Protein AF-A0A2V6RRJ6-F1 (afdb_monomer_lite)

Foldseek 3Di:
DVLVVCCVVVNPLVSVLVVLCVLVVVLVCCCVVVVDDQDPVSVVSNVVSVVVSVVSVVVVVD

Sequence (62 aa):
MLYVRAVHVLGASQTSFFFVLVPVFGTLLAAIVLDERVSAVQGAGIAAVAVAMMLATFRRRD

Structure (mmCIF, N/CA/C/O backbone):
data_AF-A0A2V6RRJ6-F1
#
_entry.id   AF-A0A2V6RRJ6-F1
#
loop_
_atom_site.group_PDB
_atom_site.id
_atom_site.type_symbol
_atom_site.label_atom_id
_atom_site.label_alt_id
_atom_site.label_comp_id
_atom_site.label_asym_id
_atom_site.label_entity_id
_atom_site.label_seq_id
_atom_site.pdbx_PDB_ins_code
_atom_site.Cartn_x
_atom_site.Cartn_y
_atom_site.Cartn_z
_atom_site.occupancy
_atom_site.B_iso_or_equiv
_atom_site.auth_seq_id
_atom_site.auth_comp_id
_atom_site.auth_asym_id
_atom_site.auth_atom_id
_atom_site.pdbx_PDB_model_num
ATOM 1 N N . MET A 1 1 ? -13.831 13.714 -2.390 1.00 73.69 1 MET A N 1
ATOM 2 C CA . M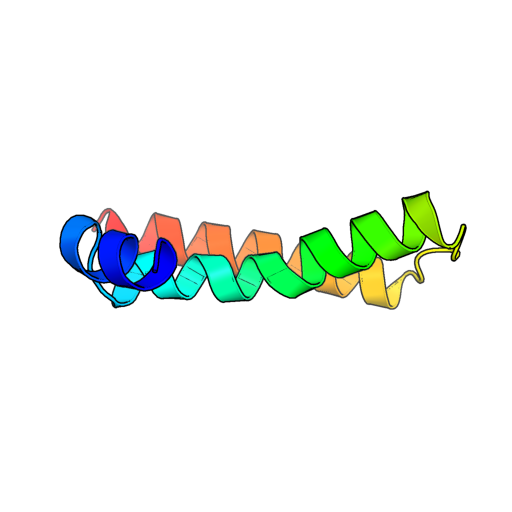ET A 1 1 ? -15.253 13.556 -1.998 1.00 73.69 1 MET A CA 1
ATOM 3 C C . MET A 1 1 ? -15.584 12.147 -1.497 1.00 73.69 1 MET A C 1
ATOM 5 O O . MET A 1 1 ? -16.115 12.037 -0.401 1.00 73.69 1 MET A O 1
ATOM 9 N N . LEU A 1 2 ? -15.231 11.073 -2.221 1.00 86.06 2 LEU A N 1
ATOM 10 C CA . LEU A 1 2 ? -15.520 9.688 -1.797 1.00 86.06 2 LEU A CA 1
ATOM 11 C C . LEU A 1 2 ? -14.867 9.291 -0.460 1.00 86.06 2 LEU A C 1
ATOM 13 O O . LEU A 1 2 ? -15.545 8.728 0.390 1.00 86.06 2 LEU A O 1
ATOM 17 N N . TYR A 1 3 ? -13.599 9.658 -0.235 1.00 84.25 3 TYR A N 1
ATOM 18 C CA . TYR A 1 3 ? -12.910 9.390 1.037 1.00 84.25 3 TYR A CA 1
ATOM 19 C C . TYR A 1 3 ? -13.626 10.030 2.236 1.00 84.25 3 TYR A C 1
ATOM 21 O O . TYR A 1 3 ? -13.890 9.363 3.226 1.00 84.25 3 TYR A O 1
ATOM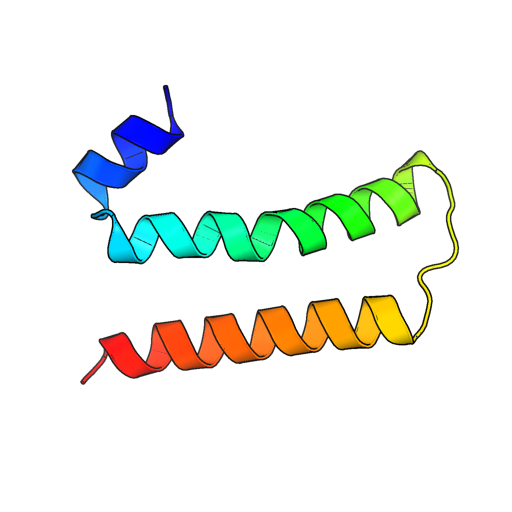 29 N N . VAL A 1 4 ? -14.021 11.302 2.125 1.00 88.75 4 VAL A N 1
ATOM 30 C CA . VAL A 1 4 ? -14.749 12.012 3.194 1.00 88.75 4 VAL A CA 1
ATOM 31 C C . VAL A 1 4 ? -16.099 11.346 3.482 1.00 88.75 4 VAL A C 1
ATOM 33 O O . VAL A 1 4 ? -16.455 11.164 4.642 1.00 88.75 4 VAL A O 1
ATOM 36 N N . ARG A 1 5 ? -16.829 10.896 2.450 1.00 88.50 5 ARG A N 1
ATOM 37 C CA . ARG A 1 5 ? -18.039 10.081 2.658 1.00 88.50 5 ARG A CA 1
ATOM 38 C C . ARG A 1 5 ? -17.736 8.759 3.361 1.00 88.50 5 ARG A C 1
ATOM 40 O O . ARG A 1 5 ? -18.477 8.389 4.263 1.00 88.50 5 ARG A O 1
ATOM 47 N N . ALA A 1 6 ? -16.669 8.066 2.973 1.00 85.62 6 ALA A N 1
ATOM 48 C CA . ALA A 1 6 ? -16.261 6.825 3.623 1.00 85.62 6 ALA A CA 1
ATOM 49 C C . ALA A 1 6 ? -15.932 7.053 5.108 1.00 85.62 6 ALA A C 1
ATOM 51 O O . ALA A 1 6 ? -16.381 6.271 5.936 1.00 85.62 6 ALA A O 1
ATOM 52 N N . VAL A 1 7 ? -15.286 8.172 5.463 1.00 88.31 7 VAL A N 1
ATOM 53 C CA . VAL A 1 7 ? -15.067 8.574 6.865 1.00 88.31 7 VAL A CA 1
ATOM 54 C C . VAL A 1 7 ? -16.386 8.738 7.621 1.00 88.31 7 VAL A C 1
ATOM 56 O O . VAL A 1 7 ? -16.486 8.276 8.754 1.00 88.31 7 VAL A O 1
ATOM 59 N N . HIS A 1 8 ? -17.404 9.347 7.008 1.00 88.38 8 HIS A N 1
ATOM 60 C CA . HIS A 1 8 ? -18.717 9.504 7.641 1.00 88.38 8 HIS A CA 1
ATOM 61 C C . HIS A 1 8 ? -19.482 8.183 7.817 1.00 88.38 8 HIS A C 1
ATOM 63 O O . HIS A 1 8 ? -20.250 8.067 8.766 1.00 88.38 8 HIS A O 1
ATOM 69 N N . VAL A 1 9 ? -19.287 7.199 6.931 1.00 89.56 9 VAL A N 1
ATOM 70 C CA . VAL A 1 9 ? -20.007 5.909 6.968 1.00 89.56 9 VAL A CA 1
ATOM 71 C C . VAL A 1 9 ? -19.276 4.854 7.809 1.00 89.56 9 VAL A C 1
ATOM 73 O O . VAL A 1 9 ? -19.908 4.128 8.567 1.00 89.56 9 VAL A O 1
ATOM 76 N N . LEU A 1 10 ? -17.951 4.756 7.680 1.00 84.19 10 LEU A N 1
ATOM 77 C CA . LEU A 1 10 ? -17.109 3.721 8.302 1.00 84.19 10 LEU A CA 1
ATOM 78 C C . LEU A 1 10 ? -16.375 4.221 9.557 1.00 84.19 10 LEU A C 1
ATOM 80 O O . LEU A 1 10 ? -15.819 3.425 10.314 1.00 84.19 10 LEU A O 1
ATOM 84 N N . GLY A 1 11 ? -16.344 5.537 9.779 1.00 85.50 11 GLY A N 1
ATOM 85 C CA . GLY A 1 11 ? -15.564 6.177 10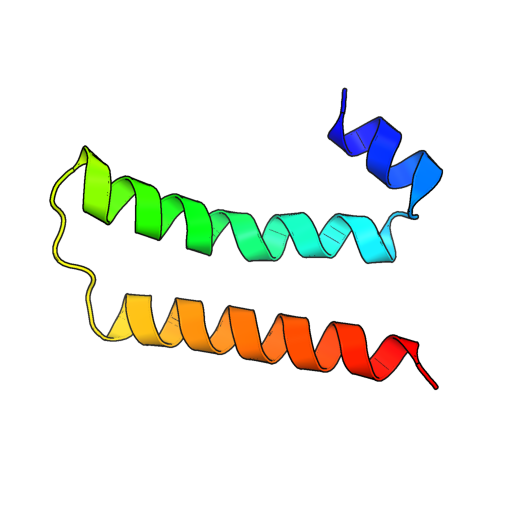.833 1.00 85.50 11 GLY A CA 1
ATOM 86 C C . GLY A 1 11 ? -14.100 6.399 10.439 1.00 85.50 11 GLY A C 1
ATOM 87 O O . GLY A 1 11 ? -13.487 5.623 9.698 1.00 85.50 11 GLY A O 1
ATOM 88 N N . ALA A 1 12 ? -13.497 7.464 10.976 1.00 82.56 12 ALA A N 1
ATOM 89 C CA . ALA A 1 12 ? -12.121 7.871 10.663 1.00 82.56 12 ALA A CA 1
ATOM 90 C C . ALA A 1 12 ? -11.093 6.749 10.881 1.00 82.56 12 ALA A C 1
ATOM 92 O O . ALA A 1 12 ? -10.195 6.561 10.067 1.00 82.56 12 ALA A O 1
ATOM 93 N N . SER A 1 13 ? -11.276 5.960 11.940 1.00 80.56 13 SER A N 1
ATOM 94 C CA . SER A 1 13 ? -10.350 4.896 12.332 1.00 80.56 13 SER A CA 1
ATOM 95 C C . SER A 1 13 ? -10.354 3.678 11.396 1.00 80.56 13 SER A C 1
ATOM 97 O O . SER A 1 13 ? -9.337 3.001 11.299 1.00 80.56 13 SER A O 1
ATOM 99 N N . GLN A 1 14 ? -11.466 3.371 10.719 1.00 80.50 14 GLN A N 1
ATOM 100 C CA . GLN A 1 14 ? -11.483 2.326 9.684 1.00 80.50 14 GLN A CA 1
ATOM 101 C C . GLN A 1 14 ? -10.964 2.877 8.357 1.00 80.50 14 GLN A C 1
ATOM 103 O O . GLN A 1 14 ? -10.225 2.222 7.628 1.00 80.50 14 GLN A O 1
ATOM 108 N N . THR A 1 15 ? -11.326 4.123 8.055 1.00 85.88 15 THR A N 1
ATOM 109 C CA . THR A 1 15 ? -11.005 4.736 6.765 1.00 85.88 15 THR A CA 1
ATOM 110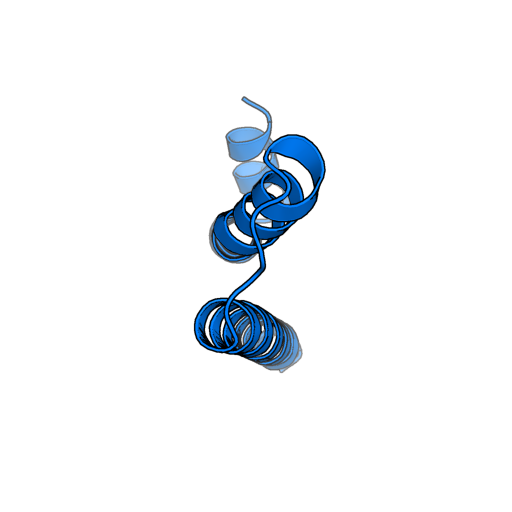 C C . THR A 1 15 ? -9.510 5.051 6.632 1.00 85.88 15 THR A C 1
ATOM 112 O O . THR A 1 15 ? -8.968 5.027 5.530 1.00 85.88 15 THR A O 1
ATOM 115 N N . SER A 1 16 ? -8.800 5.263 7.745 1.00 82.62 16 SER A N 1
ATOM 116 C CA . SER A 1 16 ? -7.346 5.453 7.740 1.00 82.62 16 SER A CA 1
ATOM 117 C C . SER A 1 16 ? -6.568 4.232 7.237 1.00 82.62 16 SER A C 1
ATOM 119 O O . SER A 1 16 ? -5.452 4.396 6.754 1.00 82.62 16 SER A O 1
ATOM 121 N N . PHE A 1 17 ? -7.132 3.017 7.275 1.00 80.19 17 PHE A N 1
ATOM 122 C CA . PHE A 1 17 ? -6.452 1.835 6.726 1.00 80.19 17 PHE A CA 1
ATOM 123 C C . PHE A 1 17 ? -6.290 1.883 5.209 1.00 80.19 17 PHE A C 1
ATOM 125 O O . PHE A 1 17 ? -5.311 1.348 4.692 1.00 80.19 17 PHE A O 1
ATOM 132 N N . PHE A 1 18 ? -7.169 2.591 4.493 1.00 83.38 18 PHE A N 1
ATOM 133 C CA . PHE A 1 18 ? -7.021 2.773 3.048 1.00 83.38 18 PHE A CA 1
ATOM 134 C C . PHE A 1 18 ? -5.724 3.501 2.683 1.00 83.38 18 PHE A C 1
ATOM 136 O O . PHE A 1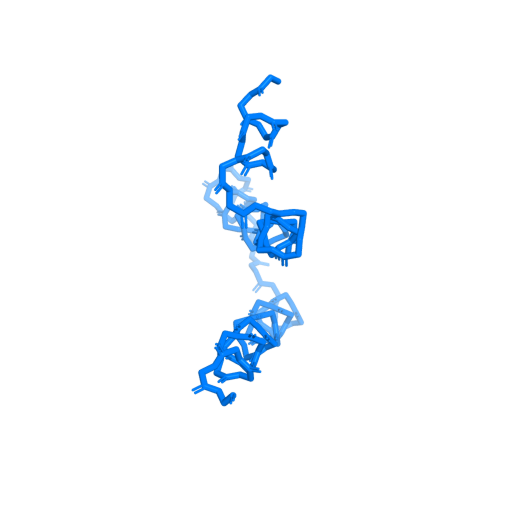 18 ? -5.153 3.222 1.632 1.00 83.38 18 PHE A O 1
ATOM 143 N N . PHE A 1 19 ? -5.211 4.374 3.557 1.00 83.69 19 PHE A N 1
ATOM 144 C CA . PHE A 1 19 ? -3.925 5.036 3.328 1.00 83.69 19 PHE A CA 1
ATOM 145 C C . PHE A 1 19 ? -2.747 4.064 3.350 1.00 83.69 19 PHE A C 1
ATOM 147 O O . PHE A 1 19 ? -1.782 4.262 2.618 1.00 83.69 19 PHE A O 1
ATOM 154 N N . VAL A 1 20 ? -2.834 2.988 4.133 1.00 83.19 20 VAL A N 1
ATOM 155 C CA . VAL A 1 20 ? -1.775 1.975 4.212 1.00 83.19 20 VAL A CA 1
ATOM 156 C C . VAL A 1 20 ? -1.703 1.153 2.915 1.00 83.19 20 VAL A C 1
ATOM 158 O O . VAL A 1 20 ? -0.629 0.711 2.522 1.00 83.19 20 VAL A O 1
ATOM 161 N N . LEU A 1 21 ? -2.818 1.015 2.188 1.00 84.31 21 LEU A N 1
ATOM 162 C CA . LEU A 1 21 ? -2.867 0.344 0.881 1.00 84.31 21 LEU A CA 1
ATOM 163 C C . LEU A 1 21 ? -2.308 1.187 -0.277 1.00 84.31 21 LEU A C 1
ATOM 165 O O . LEU A 1 21 ? -1.929 0.621 -1.301 1.00 84.31 21 LEU A O 1
ATOM 169 N N . VAL A 1 22 ? -2.232 2.516 -0.142 1.00 88.19 22 VAL A N 1
ATOM 170 C CA . VAL A 1 22 ? -1.714 3.418 -1.191 1.00 88.19 22 VAL A CA 1
ATOM 171 C C . VAL A 1 22 ? -0.336 2.989 -1.720 1.00 88.19 22 VAL A C 1
ATOM 173 O O . VAL A 1 22 ? -0.215 2.821 -2.934 1.00 88.19 22 VAL A O 1
ATOM 176 N N . PRO A 1 23 ? 0.694 2.755 -0.882 1.00 84.12 23 PRO A N 1
ATOM 177 C CA . PRO A 1 23 ? 2.003 2.312 -1.369 1.00 84.12 23 PRO A CA 1
ATOM 178 C C . PRO A 1 23 ? 1.976 0.923 -2.023 1.00 84.12 23 PRO A C 1
ATOM 180 O O . PRO A 1 23 ? 2.763 0.672 -2.935 1.00 84.12 23 PRO A O 1
ATOM 183 N N . VAL A 1 24 ? 1.065 0.033 -1.613 1.00 86.12 24 VAL A N 1
ATOM 184 C CA . VAL A 1 24 ? 0.912 -1.298 -2.226 1.00 86.12 24 VAL A CA 1
ATOM 185 C C . VAL A 1 24 ? 0.420 -1.158 -3.662 1.00 86.12 24 VAL A C 1
ATOM 187 O O . VAL A 1 24 ? 1.057 -1.664 -4.583 1.00 86.12 24 VAL A O 1
ATOM 190 N N . PHE A 1 25 ? -0.668 -0.411 -3.868 1.00 88.12 25 PHE A N 1
ATOM 191 C CA . PHE A 1 25 ? -1.179 -0.149 -5.213 1.00 88.12 25 PHE A CA 1
ATOM 192 C C . PHE A 1 25 ? -0.204 0.676 -6.050 1.00 88.12 25 PHE A C 1
ATOM 194 O O . PHE A 1 25 ? -0.050 0.390 -7.230 1.00 88.12 25 PHE A O 1
ATOM 201 N N . GLY A 1 26 ? 0.492 1.645 -5.449 1.00 88.00 26 GLY A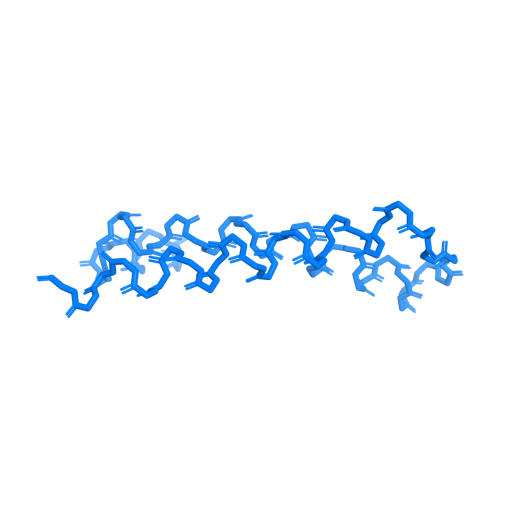 N 1
ATOM 202 C CA . GLY A 1 26 ? 1.525 2.423 -6.131 1.00 88.00 26 GLY A CA 1
ATOM 203 C C . GLY A 1 26 ? 2.668 1.550 -6.649 1.00 88.00 26 GLY A C 1
ATOM 204 O O . GLY A 1 26 ? 3.048 1.675 -7.806 1.00 88.00 26 GLY A O 1
ATOM 205 N N . THR A 1 27 ? 3.158 0.613 -5.832 1.00 86.75 27 THR A N 1
ATOM 206 C CA . THR A 1 27 ? 4.229 -0.316 -6.233 1.00 86.75 27 THR A CA 1
ATOM 207 C C . THR A 1 27 ? 3.750 -1.308 -7.294 1.00 86.75 27 THR A C 1
ATOM 209 O O . THR A 1 27 ? 4.469 -1.570 -8.253 1.00 86.75 27 THR A O 1
ATOM 212 N N . LEU A 1 28 ? 2.523 -1.827 -7.168 1.00 86.50 28 LEU A N 1
ATOM 213 C CA . LEU A 1 28 ? 1.919 -2.696 -8.185 1.00 86.50 28 LEU A CA 1
ATOM 214 C C . LEU A 1 28 ? 1.754 -1.972 -9.525 1.00 86.50 28 LEU A C 1
ATOM 216 O O . LEU A 1 28 ? 2.096 -2.525 -10.566 1.00 86.50 28 LEU A O 1
ATOM 220 N N . LEU A 1 29 ? 1.260 -0.731 -9.507 1.00 87.50 29 LEU A N 1
ATOM 221 C CA . LEU A 1 29 ? 1.144 0.074 -10.718 1.00 87.50 29 LEU A CA 1
ATOM 222 C C . LEU A 1 29 ? 2.511 0.419 -11.303 1.00 87.50 29 LEU A C 1
ATOM 224 O O . LEU A 1 29 ? 2.649 0.358 -12.516 1.00 87.50 29 LEU A O 1
ATOM 228 N N . ALA A 1 30 ? 3.514 0.741 -10.486 1.00 86.81 30 ALA A N 1
ATOM 229 C CA . ALA A 1 30 ? 4.873 0.985 -10.971 1.00 86.81 30 ALA A CA 1
ATOM 230 C C . ALA A 1 30 ? 5.449 -0.261 -11.664 1.00 86.81 30 ALA A C 1
ATOM 232 O O . ALA A 1 30 ? 5.964 -0.163 -12.774 1.00 86.81 30 ALA A O 1
ATOM 233 N N . ALA A 1 31 ? 5.261 -1.442 -11.073 1.00 86.50 31 ALA A N 1
ATOM 234 C CA . ALA A 1 31 ? 5.685 -2.702 -11.673 1.00 86.50 31 ALA A CA 1
ATOM 235 C C . ALA A 1 31 ? 4.981 -2.995 -13.010 1.00 86.50 31 ALA A C 1
ATOM 237 O O . ALA A 1 31 ? 5.613 -3.487 -13.935 1.00 86.50 31 ALA A O 1
ATOM 238 N N . ILE A 1 32 ? 3.680 -2.695 -13.126 1.00 89.44 32 ILE A N 1
ATOM 239 C CA . ILE A 1 32 ? 2.883 -2.998 -14.330 1.00 89.44 32 ILE A CA 1
ATOM 240 C C . ILE A 1 32 ? 3.056 -1.937 -15.427 1.00 89.44 32 ILE A C 1
ATOM 242 O O . ILE A 1 32 ? 3.132 -2.275 -16.604 1.00 89.44 32 ILE A O 1
ATOM 246 N N . VAL A 1 33 ? 3.052 -0.653 -15.063 1.00 92.19 33 VAL A N 1
ATOM 247 C CA . VAL A 1 33 ? 3.030 0.474 -16.012 1.00 92.19 33 VAL A CA 1
ATOM 248 C C . VAL A 1 33 ? 4.438 0.900 -16.409 1.00 92.19 33 VAL A C 1
ATOM 250 O O . VAL A 1 33 ? 4.650 1.282 -17.557 1.00 92.19 33 VAL A O 1
ATOM 253 N N . LEU A 1 34 ? 5.386 0.857 -15.470 1.00 86.81 34 LEU A N 1
ATOM 254 C CA . LEU A 1 34 ? 6.760 1.318 -15.676 1.00 86.81 34 LEU A CA 1
ATOM 255 C C . LEU A 1 34 ? 7.740 0.160 -15.939 1.00 86.81 34 LEU A C 1
ATOM 257 O O . LEU A 1 34 ? 8.908 0.418 -16.212 1.00 86.81 34 LEU A O 1
ATOM 261 N N . ASP A 1 35 ? 7.263 -1.092 -15.865 1.00 82.50 35 ASP A N 1
ATOM 262 C CA . ASP A 1 35 ? 8.057 -2.332 -15.955 1.00 82.50 35 ASP A CA 1
ATOM 263 C C . ASP A 1 35 ? 9.234 -2.361 -14.956 1.00 82.50 35 ASP A C 1
ATOM 265 O O . ASP A 1 35 ? 10.276 -2.987 -15.167 1.00 82.50 35 ASP A O 1
ATOM 269 N N . GLU A 1 36 ? 9.088 -1.647 -13.834 1.00 81.88 36 GLU A N 1
ATOM 270 C CA . GLU A 1 36 ? 10.114 -1.610 -12.801 1.00 81.88 36 GLU A CA 1
ATOM 271 C C . GLU A 1 36 ? 10.196 -2.954 -12.078 1.00 81.88 36 GLU A C 1
ATOM 273 O O . GLU A 1 36 ? 9.209 -3.513 -11.590 1.00 81.88 36 GLU A O 1
ATOM 278 N N . ARG A 1 37 ? 11.423 -3.464 -11.946 1.00 81.25 37 ARG A N 1
ATOM 279 C CA . ARG A 1 37 ? 11.686 -4.664 -11.155 1.00 81.25 37 ARG A CA 1
ATOM 280 C C . ARG A 1 37 ? 11.479 -4.349 -9.683 1.00 81.25 37 ARG A C 1
ATOM 282 O O . ARG A 1 37 ? 12.300 -3.671 -9.067 1.00 81.25 37 ARG A O 1
ATOM 289 N N . VAL A 1 38 ? 10.407 -4.900 -9.120 1.00 80.12 38 VAL A N 1
ATOM 290 C CA . VAL A 1 38 ? 10.112 -4.779 -7.693 1.00 80.12 38 VAL A CA 1
ATOM 291 C C . VAL A 1 38 ? 11.277 -5.350 -6.888 1.00 80.12 38 VAL A C 1
ATOM 293 O O . VAL A 1 38 ? 11.589 -6.541 -6.962 1.00 80.12 38 VAL A O 1
ATOM 296 N N . SER A 1 39 ? 11.941 -4.487 -6.123 1.00 84.44 39 SER A N 1
ATOM 297 C CA . SER A 1 39 ? 13.056 -4.885 -5.263 1.00 84.44 39 SER A CA 1
ATOM 298 C C . SER A 1 39 ? 12.564 -5.774 -4.117 1.00 84.44 39 SER A C 1
ATOM 300 O O . SER A 1 39 ? 11.447 -5.610 -3.622 1.00 84.44 39 SER A O 1
ATOM 302 N N . ALA A 1 40 ? 13.426 -6.662 -3.611 1.00 83.75 40 ALA A N 1
ATOM 303 C CA . ALA A 1 40 ? 13.139 -7.459 -2.414 1.00 83.75 40 ALA A CA 1
ATOM 304 C C . ALA A 1 40 ? 12.722 -6.584 -1.212 1.00 83.75 40 ALA A C 1
ATOM 306 O O . ALA A 1 40 ? 11.879 -6.987 -0.412 1.00 83.75 40 ALA A O 1
ATOM 307 N N . VAL A 1 41 ? 13.248 -5.357 -1.123 1.00 85.50 41 VAL A N 1
ATOM 308 C CA . VAL A 1 41 ? 12.880 -4.378 -0.086 1.00 85.50 41 VAL A CA 1
ATOM 309 C C . VAL A 1 41 ? 11.439 -3.885 -0.259 1.00 85.50 41 VAL A C 1
ATOM 311 O O . VAL A 1 41 ? 10.705 -3.777 0.721 1.00 85.50 41 VAL A O 1
ATOM 314 N N . GLN A 1 42 ? 10.999 -3.635 -1.495 1.00 83.31 42 GLN A N 1
ATOM 315 C CA . GLN A 1 42 ? 9.608 -3.268 -1.784 1.00 83.31 42 GLN A CA 1
ATOM 316 C C . GLN A 1 42 ? 8.659 -4.433 -1.485 1.00 83.31 42 GLN A C 1
ATOM 318 O O . GLN A 1 42 ? 7.620 -4.228 -0.861 1.00 83.31 42 GLN A O 1
ATOM 323 N N . GLY A 1 43 ? 9.046 -5.662 -1.845 1.00 84.00 43 GLY A N 1
ATOM 324 C CA . GLY A 1 43 ? 8.298 -6.870 -1.486 1.00 84.00 43 GLY A CA 1
ATOM 325 C C . GLY A 1 43 ? 8.137 -7.033 0.031 1.00 84.00 43 GLY A C 1
ATOM 326 O O . GLY A 1 43 ? 7.030 -7.273 0.513 1.00 84.00 43 GLY A O 1
ATOM 327 N N . ALA A 1 44 ? 9.212 -6.818 0.797 1.00 87.25 44 ALA A N 1
ATOM 328 C CA . ALA A 1 44 ? 9.169 -6.832 2.260 1.00 87.25 44 ALA A CA 1
ATOM 329 C C . ALA A 1 44 ? 8.262 -5.727 2.829 1.00 87.25 44 ALA A C 1
ATOM 331 O O . ALA A 1 44 ? 7.504 -5.978 3.765 1.00 87.25 44 ALA A O 1
ATOM 332 N N . GLY A 1 45 ? 8.280 -4.528 2.237 1.00 85.62 45 GLY A N 1
ATOM 333 C CA . GLY A 1 45 ? 7.385 -3.429 2.606 1.00 85.62 45 GLY A CA 1
ATOM 334 C C . GLY A 1 45 ? 5.906 -3.758 2.374 1.00 85.62 45 GLY A C 1
ATOM 335 O O . GLY A 1 45 ? 5.080 -3.530 3.257 1.00 85.62 45 GLY A O 1
ATOM 336 N N . ILE A 1 46 ? 5.573 -4.362 1.228 1.00 86.31 46 ILE A N 1
ATOM 337 C CA . ILE A 1 46 ? 4.208 -4.816 0.917 1.00 86.31 46 ILE A CA 1
ATOM 338 C C . ILE A 1 46 ? 3.755 -5.885 1.921 1.00 86.31 46 ILE A C 1
ATOM 340 O O . ILE A 1 46 ? 2.649 -5.797 2.458 1.00 86.31 46 ILE A O 1
ATOM 344 N N . ALA A 1 47 ? 4.612 -6.865 2.218 1.00 87.31 47 ALA A N 1
ATOM 345 C CA . ALA A 1 47 ? 4.313 -7.902 3.201 1.00 87.31 47 ALA A CA 1
ATOM 346 C C . ALA A 1 47 ? 4.104 -7.316 4.609 1.00 87.31 47 ALA A C 1
ATOM 348 O O . ALA A 1 47 ? 3.138 -7.669 5.284 1.00 87.31 47 ALA A O 1
ATOM 349 N N . ALA A 1 48 ? 4.951 -6.374 5.032 1.00 88.69 48 ALA A N 1
ATOM 350 C CA . ALA A 1 48 ? 4.821 -5.698 6.320 1.00 88.69 48 ALA A CA 1
ATOM 351 C C . ALA A 1 48 ? 3.498 -4.924 6.433 1.00 88.69 48 ALA A C 1
ATOM 353 O O . ALA A 1 48 ? 2.822 -5.007 7.459 1.00 88.69 48 ALA A O 1
ATOM 354 N N . VAL A 1 49 ? 3.089 -4.229 5.367 1.00 85.94 49 VAL A N 1
ATOM 355 C CA . VAL A 1 49 ? 1.783 -3.560 5.289 1.00 85.94 49 VAL A CA 1
ATOM 356 C C . VAL A 1 49 ? 0.636 -4.563 5.412 1.00 85.94 49 VAL A C 1
ATOM 358 O O . VAL A 1 49 ? -0.286 -4.330 6.195 1.00 85.94 49 VAL A O 1
ATOM 361 N N . ALA A 1 50 ? 0.691 -5.685 4.690 1.00 85.00 50 ALA A N 1
ATOM 362 C CA . ALA A 1 50 ? -0.343 -6.715 4.759 1.00 85.00 50 ALA A CA 1
ATOM 363 C C . ALA A 1 50 ? -0.485 -7.281 6.183 1.00 85.00 50 ALA A C 1
ATOM 365 O O . ALA A 1 50 ? -1.600 -7.382 6.697 1.00 85.00 50 ALA A O 1
ATOM 366 N N . VAL A 1 51 ? 0.637 -7.566 6.853 1.00 87.31 51 VAL A N 1
ATOM 367 C CA . VAL A 1 51 ? 0.662 -8.033 8.249 1.00 87.31 51 VAL A CA 1
ATOM 368 C C . VAL A 1 51 ? 0.112 -6.971 9.202 1.00 87.31 51 VAL A C 1
ATOM 370 O O . VAL A 1 51 ? -0.735 -7.281 10.041 1.00 87.31 51 VAL A O 1
ATOM 373 N N . ALA A 1 52 ? 0.537 -5.713 9.064 1.00 84.81 52 ALA A N 1
ATOM 374 C CA . ALA A 1 52 ? 0.040 -4.614 9.889 1.00 84.81 52 ALA A CA 1
ATOM 375 C C . ALA A 1 52 ? -1.481 -4.447 9.747 1.00 84.81 52 ALA A C 1
ATOM 377 O O . ALA A 1 52 ? -2.186 -4.294 10.744 1.00 84.81 52 ALA A O 1
ATOM 378 N N . MET A 1 53 ? -1.999 -4.532 8.520 1.00 83.19 53 MET A N 1
ATOM 379 C CA . MET A 1 53 ? -3.429 -4.419 8.238 1.00 83.19 53 MET A CA 1
ATOM 380 C C . MET A 1 53 ? -4.217 -5.612 8.790 1.00 83.19 53 MET A C 1
ATOM 382 O O . MET A 1 53 ? -5.298 -5.430 9.354 1.00 83.19 53 MET A O 1
ATOM 386 N N . MET A 1 54 ? -3.653 -6.819 8.695 1.00 83.12 54 MET A N 1
ATOM 387 C CA . MET A 1 54 ? -4.210 -8.031 9.290 1.00 83.12 54 MET A CA 1
ATOM 388 C C . MET A 1 54 ? -4.336 -7.868 10.811 1.00 83.12 54 MET A C 1
ATOM 390 O O . MET A 1 54 ? -5.446 -7.926 11.338 1.00 83.12 54 MET A O 1
ATOM 394 N N . LEU A 1 55 ? -3.240 -7.543 11.505 1.00 84.44 55 LEU A N 1
ATOM 395 C CA . LEU A 1 55 ? -3.228 -7.292 12.953 1.00 84.44 55 LEU A CA 1
ATOM 396 C C . LEU A 1 55 ? -4.221 -6.201 13.363 1.00 84.44 55 LEU A C 1
ATOM 398 O O . LEU A 1 55 ? -4.960 -6.356 14.336 1.00 84.44 55 LEU A O 1
ATOM 402 N N . ALA A 1 56 ? -4.268 -5.103 12.612 1.00 79.56 56 ALA A N 1
ATOM 403 C CA . ALA A 1 56 ? -5.148 -3.990 12.921 1.00 79.56 56 ALA A CA 1
ATOM 404 C C . ALA A 1 56 ? -6.634 -4.309 12.693 1.00 79.56 56 ALA A C 1
ATOM 406 O O . ALA A 1 56 ? -7.485 -3.722 13.360 1.00 79.56 56 ALA A O 1
ATOM 407 N N . THR A 1 57 ? -6.945 -5.254 11.800 1.00 75.50 57 THR A N 1
ATOM 408 C CA . THR A 1 57 ? -8.306 -5.775 11.599 1.00 75.50 57 THR A CA 1
ATOM 409 C C . THR A 1 57 ? -8.685 -6.768 12.700 1.00 75.50 57 THR A C 1
ATOM 411 O O . THR A 1 57 ? -9.801 -6.708 13.214 1.00 75.50 57 THR A O 1
ATOM 414 N N . PHE A 1 58 ? -7.761 -7.644 13.111 1.00 72.31 58 PHE A N 1
ATOM 415 C CA . PHE A 1 58 ? -7.996 -8.614 14.188 1.00 72.31 58 PHE A CA 1
ATOM 416 C C . PHE A 1 58 ? -8.239 -7.943 15.541 1.00 72.31 58 PHE A C 1
ATOM 418 O O . PHE A 1 58 ? -9.168 -8.320 16.244 1.00 72.31 58 PHE A O 1
ATOM 425 N N . ARG A 1 59 ? -7.504 -6.872 15.856 1.00 61.47 59 ARG A N 1
ATOM 426 C CA . ARG A 1 59 ? -7.631 -6.131 17.124 1.00 61.47 59 ARG A CA 1
ATOM 427 C C . ARG A 1 59 ? -8.929 -5.321 17.270 1.00 61.47 59 ARG A C 1
ATOM 429 O O . ARG A 1 59 ? -9.080 -4.581 18.234 1.00 61.47 59 ARG A O 1
ATOM 436 N N . ARG A 1 60 ? -9.831 -5.390 16.285 1.00 56.91 60 ARG A N 1
ATOM 437 C CA . ARG A 1 60 ? -11.162 -4.756 16.314 1.00 56.91 60 ARG A CA 1
ATOM 438 C C . ARG A 1 60 ? -12.294 -5.758 16.551 1.00 56.91 60 ARG A C 1
ATOM 440 O O . ARG A 1 60 ? -13.449 -5.347 16.507 1.00 56.91 60 ARG A O 1
ATOM 447 N N . ARG A 1 61 ? -11.980 -7.049 16.719 1.00 52.88 61 ARG A N 1
ATOM 448 C CA . ARG A 1 61 ? -12.960 -8.102 17.034 1.00 52.88 61 ARG A CA 1
ATOM 449 C C . ARG A 1 61 ? -13.050 -8.459 18.524 1.00 52.88 61 ARG A C 1
ATOM 451 O O . ARG A 1 61 ? -13.916 -9.264 18.851 1.00 52.88 61 ARG A O 1
ATOM 458 N N . ASP A 1 62 ? -12.241 -7.833 19.375 1.00 43.00 62 ASP A N 1
ATOM 459 C CA . ASP A 1 62 ? -12.319 -7.916 20.843 1.00 43.00 62 ASP A CA 1
ATOM 460 C C . ASP A 1 62 ? -12.960 -6.640 21.411 1.00 43.00 62 ASP A C 1
ATOM 462 O O . ASP A 1 62 ? -13.701 -6.740 22.414 1.00 43.00 62 ASP A O 1
#

Radius of gyration: 14.13 Å; chains: 1; bounding box: 33×22×37 Å

Secondary structure (DSSP, 8-state):
-HHHHHHHHH-HHHHTHHHHHHHHHHHHHHHHHS-----HHHHHHHHHHHHHHHHHHHTT--

pLDDT: mean 82.65, std 8.6, range [43.0, 92.19]